Protein AF-A0A5N6N1N0-F1 (afdb_monomer_lite)

Secondary structure (DSSP, 8-state):
---------SSSPBPTTTSSB--TTS---B-TTT--BTS-GGG--S--------------SS---PBPTTT--BTS-GGG-TT---------------GGGGG--PPP-------EEEEEEEEEEEEETTEEEEEEEEEEEETTEEEEEEEEHHHHHHH-GGGG--

pLDDT: mean 72.2, std 16.68, range [35.22, 94.81]

Foldseek 3Di:
DDPPPPDDPDDFDQDPVQREGDHPPDPFDAEPQPRHTHDYVVPDPDDNDPDDDDDDDDDDDDCQVDAAPVPRDTRDHVVPDPPPDPPDDDDDDDDDDDPVVVPDDPPPPPPPVPQDWDAFDDWDWDDDPPDIWIWTWGWTQDPVGTDIDIGTPVVCCVVPVVRVVD

Organism: NCBI:txid192012

Radius of gyration: 28.99 Å; chains: 1; bounding box: 76×60×66 Å

Sequence (166 aa):
MKSNLRQYTGKHPKCNKCGFHHAGNNPCSYCLNCGKKGHLIHRCRSLPTQNQNQRASTSTSPQHNHHCYTCRILGHFARDCPRRKPPTTSTVPTTSTTPEELLALPAPDVHAESEDFEEIMEREVEKLKRSRIPIVKVRWNSKHGPEFTWEREDNMKAKYPHLFEK

InterPro domains:
  IPR001878 Zinc finger, CCHC-type [PF00098] (68-82)
  IPR001878 Zinc finger, CCHC-type [PS50158] (31-46)
  IPR001878 Zinc finger, CCHC-type [PS50158] (68-83)
  IPR001878 Zinc finger, CCHC-type [SM00343] (30-46)
  IPR001878 Zinc finger, CCHC-type [SM00343] (67-83)
  IPR036875 Zinc finger, CCHC-type superfamily [SSF57756] (51-89)

Structure (mmCIF, N/CA/C/O backbone):
data_AF-A0A5N6N1N0-F1
#
_entry.id   AF-A0A5N6N1N0-F1
#
loop_
_atom_site.group_PDB
_atom_site.id
_atom_site.type_symbol
_atom_site.label_atom_id
_atom_site.label_alt_id
_atom_site.label_comp_id
_atom_site.label_asym_id
_atom_site.label_entity_id
_atom_site.label_seq_id
_atom_site.pdbx_PDB_ins_code
_atom_site.Cartn_x
_atom_site.Cartn_y
_atom_site.Cartn_z
_atom_site.occupancy
_atom_site.B_iso_or_equiv
_atom_site.auth_seq_id
_atom_site.auth_comp_id
_atom_site.auth_asym_id
_atom_site.auth_atom_id
_atom_site.pdbx_PDB_model_num
ATOM 1 N N . MET A 1 1 ? -33.464 -7.507 -32.480 1.00 42.47 1 MET A N 1
ATOM 2 C CA . MET A 1 1 ? -33.023 -6.317 -31.715 1.00 42.47 1 MET A CA 1
ATOM 3 C C . MET A 1 1 ? -31.671 -5.876 -32.266 1.00 42.47 1 MET A C 1
ATOM 5 O O . MET A 1 1 ? -30.690 -6.576 -32.060 1.00 42.47 1 MET A O 1
ATOM 9 N N . LYS A 1 2 ? -31.619 -4.808 -33.075 1.00 45.84 2 LYS A N 1
ATOM 10 C CA . LYS A 1 2 ? -30.374 -4.340 -33.713 1.00 45.84 2 LYS A CA 1
ATOM 11 C C . LYS A 1 2 ? -29.567 -3.556 -32.674 1.00 45.84 2 LYS A C 1
ATOM 13 O O . LYS A 1 2 ? -29.941 -2.439 -32.329 1.00 45.84 2 LYS A O 1
ATOM 18 N N . SER A 1 3 ? -28.513 -4.152 -32.123 1.00 50.97 3 SER A N 1
ATOM 19 C CA . SER A 1 3 ? -27.619 -3.469 -31.185 1.00 50.97 3 SER A CA 1
ATOM 20 C C . SER A 1 3 ? -26.953 -2.284 -31.886 1.00 50.97 3 SER A C 1
ATOM 22 O O . SER A 1 3 ? -26.225 -2.462 -32.861 1.00 50.97 3 SER A O 1
ATOM 24 N N . ASN A 1 4 ? -27.228 -1.078 -31.391 1.00 51.91 4 ASN A N 1
ATOM 25 C CA . ASN A 1 4 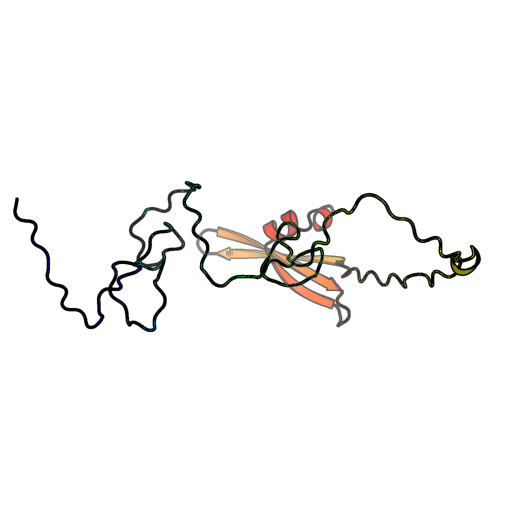? -26.661 0.178 -31.869 1.00 51.91 4 ASN A CA 1
ATOM 26 C C . ASN A 1 4 ? -25.168 0.220 -31.489 1.00 51.91 4 ASN A C 1
ATOM 28 O O . ASN A 1 4 ? -24.800 0.678 -30.405 1.00 51.91 4 ASN A O 1
ATOM 32 N N . LEU A 1 5 ? -24.303 -0.353 -32.333 1.00 62.19 5 LEU A N 1
ATOM 33 C CA . LEU A 1 5 ? -22.862 -0.346 -32.105 1.00 62.19 5 LEU A CA 1
ATOM 34 C C . LEU A 1 5 ? -22.352 1.066 -32.396 1.00 62.19 5 LEU A C 1
ATOM 36 O O . LEU A 1 5 ? -22.071 1.411 -33.542 1.00 62.19 5 LEU A O 1
ATOM 40 N N . ARG A 1 6 ? -22.287 1.901 -31.353 1.00 60.88 6 ARG A N 1
ATOM 41 C CA . ARG A 1 6 ? -21.673 3.230 -31.434 1.00 60.88 6 ARG A CA 1
ATOM 42 C C . ARG A 1 6 ? -20.277 3.067 -32.030 1.00 60.88 6 ARG A C 1
ATOM 44 O O . ARG A 1 6 ? -19.417 2.423 -31.428 1.00 60.88 6 ARG A O 1
ATOM 51 N N . GLN A 1 7 ? -20.085 3.608 -33.230 1.00 65.69 7 GLN A N 1
ATOM 52 C CA . GLN A 1 7 ? -18.790 3.610 -33.896 1.00 65.69 7 GLN A CA 1
ATOM 53 C C . GLN A 1 7 ? -17.801 4.388 -33.028 1.00 65.69 7 GLN A C 1
ATOM 55 O O . GLN A 1 7 ? -18.115 5.453 -32.495 1.00 65.69 7 GLN A O 1
ATOM 60 N N . TYR A 1 8 ? -16.620 3.816 -32.831 1.00 75.19 8 TYR A N 1
ATOM 61 C CA . TYR A 1 8 ? -15.569 4.441 -32.046 1.00 75.19 8 TYR A CA 1
ATOM 62 C C . TYR A 1 8 ? -15.011 5.654 -32.803 1.00 75.19 8 TYR A C 1
ATOM 64 O O . TYR A 1 8 ? -14.453 5.501 -33.884 1.00 75.19 8 TYR A O 1
ATOM 72 N N . THR A 1 9 ? -15.140 6.847 -32.223 1.00 74.44 9 THR A N 1
ATOM 73 C CA . THR A 1 9 ? -14.662 8.121 -32.795 1.00 74.44 9 THR A CA 1
ATOM 74 C C . THR A 1 9 ? -13.363 8.624 -32.151 1.00 74.44 9 THR A C 1
ATOM 76 O O . THR A 1 9 ? -12.979 9.777 -32.331 1.00 74.44 9 THR A O 1
ATOM 79 N N . GLY A 1 10 ? -12.690 7.796 -31.346 1.00 79.00 10 GLY A N 1
ATOM 80 C CA . GLY A 1 10 ? -11.484 8.209 -30.629 1.00 79.00 10 GLY A CA 1
ATOM 81 C C . GLY A 1 10 ? -10.200 8.095 -31.459 1.00 79.00 10 GLY A C 1
ATOM 82 O O . GLY A 1 10 ? -10.159 7.477 -32.518 1.00 79.00 10 GLY A O 1
ATOM 83 N N . LYS A 1 11 ? -9.116 8.693 -30.950 1.00 79.81 11 LYS A N 1
ATOM 84 C CA . LYS A 1 11 ? -7.825 8.811 -31.656 1.00 79.81 11 LYS A CA 1
ATOM 85 C C . LYS A 1 11 ? -6.941 7.560 -31.583 1.00 79.81 11 LYS A C 1
ATOM 87 O O . LYS A 1 11 ? -5.878 7.531 -32.194 1.00 79.81 11 LYS A O 1
ATOM 92 N N . HIS A 1 12 ? -7.329 6.549 -30.806 1.00 82.81 12 HIS A N 1
ATOM 93 C CA . HIS A 1 12 ? -6.461 5.416 -30.493 1.00 82.81 12 HIS A CA 1
ATOM 94 C C . HIS A 1 12 ? -6.972 4.106 -31.099 1.00 82.81 12 HIS A C 1
ATOM 96 O O . HIS A 1 12 ? -8.158 3.798 -30.976 1.00 82.81 12 HIS A O 1
ATOM 102 N N . PRO A 1 13 ? -6.103 3.290 -31.721 1.00 85.19 13 PRO A N 1
ATOM 103 C CA . PRO A 1 13 ? -6.515 2.007 -32.274 1.00 85.19 13 PRO A CA 1
ATOM 104 C C . PRO A 1 13 ? -6.954 1.044 -31.163 1.00 85.19 13 PRO A C 1
ATOM 106 O O . PRO A 1 13 ? -6.531 1.151 -30.009 1.00 85.19 13 PRO A O 1
ATOM 109 N N . LYS A 1 14 ? -7.816 0.086 -31.514 1.00 85.56 14 LYS A N 1
ATOM 110 C CA . LYS A 1 14 ? -8.232 -0.974 -30.592 1.00 85.56 14 LYS A CA 1
ATOM 111 C C . LYS A 1 14 ? -7.070 -1.944 -30.396 1.00 85.56 14 LYS A C 1
ATOM 113 O O . LYS A 1 14 ? -6.580 -2.531 -31.355 1.00 85.56 14 LYS A O 1
ATOM 118 N N . CYS A 1 15 ? -6.654 -2.148 -29.155 1.00 84.56 15 CYS A N 1
ATOM 119 C CA . CYS A 1 15 ? -5.640 -3.133 -28.825 1.00 84.56 15 CYS A CA 1
ATOM 120 C C . CYS A 1 15 ? -6.199 -4.555 -28.978 1.00 84.56 15 CYS A C 1
ATOM 122 O O . CYS A 1 15 ? -7.250 -4.887 -28.430 1.00 84.56 15 CYS A O 1
ATOM 124 N N . ASN A 1 16 ? -5.458 -5.419 -29.662 1.00 84.00 16 ASN A N 1
ATOM 125 C CA . ASN A 1 16 ? -5.753 -6.844 -29.834 1.00 84.00 16 ASN A CA 1
ATOM 126 C C . ASN A 1 16 ? -5.565 -7.674 -28.546 1.00 84.00 16 ASN A C 1
ATOM 128 O O . ASN A 1 16 ? -6.224 -8.696 -28.382 1.00 84.00 16 ASN A O 1
ATOM 132 N N . LYS A 1 17 ? -4.731 -7.226 -27.597 1.00 80.06 17 LYS A N 1
ATOM 133 C CA . LYS A 1 17 ? -4.506 -7.923 -26.314 1.00 80.06 17 LYS A CA 1
ATOM 134 C C . LYS A 1 17 ? -5.609 -7.649 -25.296 1.00 80.06 17 LYS A C 1
ATOM 136 O O . LYS A 1 17 ? -6.134 -8.562 -24.650 1.00 80.06 17 LYS A O 1
ATOM 141 N N . CYS A 1 18 ? -5.967 -6.378 -25.115 1.00 83.00 18 CYS A N 1
ATOM 142 C CA . CYS A 1 18 ? -6.956 -5.995 -24.112 1.00 83.00 18 CYS A CA 1
ATOM 143 C C . CYS A 1 18 ? -8.355 -5.728 -24.672 1.00 83.00 18 CYS A C 1
ATOM 145 O O . CYS A 1 18 ? -9.312 -5.812 -23.913 1.00 83.00 18 CYS A O 1
ATOM 147 N N . GLY A 1 19 ? -8.504 -5.476 -25.973 1.00 81.69 19 GLY A N 1
ATOM 148 C CA . GLY A 1 19 ? -9.783 -5.115 -26.586 1.00 81.69 19 GLY A CA 1
ATOM 149 C C . GLY A 1 19 ? -10.198 -3.657 -26.355 1.00 81.69 19 GLY A C 1
ATOM 150 O O . GLY A 1 19 ? -11.294 -3.283 -26.765 1.00 81.69 19 GLY A O 1
ATOM 151 N N . PHE A 1 20 ? -9.343 -2.842 -25.729 1.00 84.25 20 PHE A N 1
ATOM 152 C CA . PHE A 1 20 ? -9.588 -1.427 -25.430 1.00 84.25 20 PHE A CA 1
ATOM 153 C C . PHE A 1 20 ? -8.736 -0.508 -26.303 1.00 84.25 20 PHE A C 1
ATOM 155 O O . PHE A 1 20 ? -7.724 -0.928 -26.861 1.00 84.25 20 PHE A O 1
ATOM 162 N N . HIS A 1 21 ? -9.148 0.751 -26.418 1.00 85.88 21 HIS A N 1
ATOM 163 C CA . HIS A 1 21 ? -8.461 1.748 -27.230 1.00 85.88 21 HIS A CA 1
ATOM 164 C C . HIS A 1 21 ? -7.402 2.494 -26.417 1.00 85.88 21 HIS A C 1
ATOM 166 O O . HIS A 1 21 ? -7.733 3.199 -25.466 1.00 85.88 21 HIS A O 1
ATOM 172 N N . HIS A 1 22 ? -6.138 2.355 -26.804 1.00 83.69 22 HIS A N 1
ATOM 173 C CA . HIS A 1 22 ? -5.006 3.087 -26.236 1.00 83.69 22 HIS A CA 1
ATOM 174 C C . HIS A 1 22 ? -3.892 3.205 -27.283 1.00 83.69 22 HIS A C 1
ATOM 176 O O . HIS A 1 22 ? -3.901 2.497 -28.290 1.00 83.69 22 HIS A O 1
ATOM 182 N N . ALA A 1 23 ? -2.930 4.109 -27.081 1.00 83.00 23 ALA A N 1
ATOM 183 C CA . ALA A 1 23 ? -1.779 4.185 -27.982 1.00 83.00 23 ALA A CA 1
ATOM 184 C C . ALA A 1 23 ? -0.970 2.878 -27.926 1.00 83.00 23 ALA A C 1
ATOM 186 O O . ALA A 1 23 ? -0.829 2.295 -26.851 1.00 83.00 23 ALA A O 1
ATOM 187 N N . GLY A 1 24 ? -0.416 2.435 -29.058 1.00 78.38 24 GLY A N 1
ATOM 188 C CA . GLY A 1 24 ? 0.289 1.148 -29.161 1.00 78.38 24 GLY A CA 1
ATOM 189 C C . GLY A 1 24 ? 1.507 1.006 -28.240 1.00 78.38 24 GLY A C 1
ATOM 190 O O . GLY A 1 24 ? 1.855 -0.110 -27.875 1.00 78.38 24 GLY A O 1
ATOM 191 N N . ASN A 1 25 ? 2.104 2.125 -27.818 1.00 82.19 25 ASN A N 1
ATOM 192 C CA . ASN A 1 25 ? 3.225 2.146 -26.876 1.00 82.19 25 ASN A CA 1
ATOM 193 C C . ASN A 1 25 ? 2.789 2.096 -25.396 1.00 82.19 25 ASN A C 1
ATOM 195 O O . ASN A 1 25 ? 3.603 1.853 -24.513 1.00 82.19 25 ASN A O 1
ATOM 199 N N . ASN A 1 26 ? 1.508 2.341 -25.097 1.00 80.62 26 ASN A N 1
ATOM 200 C CA . ASN A 1 26 ? 1.023 2.308 -23.721 1.00 80.62 26 ASN A CA 1
ATOM 201 C C . ASN A 1 26 ? 0.685 0.870 -23.298 1.00 80.62 26 ASN A C 1
ATOM 203 O O . ASN A 1 26 ? 0.018 0.153 -24.055 1.00 80.62 26 ASN A O 1
ATOM 207 N N . PRO A 1 27 ? 1.084 0.445 -22.085 1.00 82.25 27 PRO A N 1
ATOM 208 C CA . PRO A 1 27 ? 0.698 -0.852 -21.556 1.00 82.25 27 PRO A CA 1
ATOM 209 C C . PRO A 1 27 ? -0.819 -0.922 -21.365 1.00 82.25 27 PRO A C 1
ATOM 211 O O . PRO A 1 27 ? -1.486 0.071 -21.066 1.00 82.25 27 PRO A O 1
ATOM 214 N N . CYS A 1 28 ? -1.377 -2.123 -21.517 1.00 86.19 28 CYS A N 1
ATOM 215 C CA . CYS A 1 28 ? -2.796 -2.351 -21.289 1.00 86.19 28 CYS A CA 1
ATOM 216 C C . CYS A 1 28 ? -3.148 -2.036 -19.830 1.00 86.19 28 CYS A C 1
ATOM 218 O O . CYS A 1 28 ? -2.702 -2.729 -18.916 1.00 86.19 28 CYS A O 1
ATOM 220 N N . SER A 1 29 ? -3.971 -1.014 -19.604 1.00 84.31 29 SER A N 1
ATOM 221 C CA . SER A 1 29 ? -4.420 -0.670 -18.256 1.00 84.31 29 SER A CA 1
ATOM 222 C C . SER A 1 29 ? -5.302 -1.775 -17.678 1.00 84.31 29 SER A C 1
ATOM 224 O O . SER A 1 29 ? -6.161 -2.324 -18.376 1.00 84.31 29 SER A O 1
ATOM 226 N N . TYR A 1 30 ? -5.125 -2.071 -16.393 1.00 85.19 30 TYR A N 1
ATOM 227 C CA . TYR A 1 30 ? -5.980 -2.975 -15.633 1.00 85.19 30 TYR A CA 1
ATOM 228 C C . TYR A 1 30 ? -6.387 -2.328 -14.313 1.00 85.19 30 TYR A C 1
ATOM 230 O O . TYR A 1 30 ? -5.655 -1.529 -13.728 1.00 85.19 30 TYR A O 1
ATOM 238 N N . CYS A 1 31 ? -7.595 -2.643 -13.869 1.00 85.75 31 CYS A N 1
ATOM 239 C CA . CYS A 1 31 ? -8.147 -2.098 -12.647 1.00 85.75 31 CYS A CA 1
ATOM 240 C C . CYS A 1 31 ? -7.670 -2.920 -11.450 1.00 85.75 31 CYS A C 1
ATOM 242 O O . CYS A 1 31 ? -7.979 -4.106 -11.368 1.00 85.75 31 CYS A O 1
ATOM 244 N N . LEU A 1 32 ? -6.982 -2.287 -10.496 1.00 83.00 32 LEU A N 1
ATOM 245 C CA . LEU A 1 32 ? -6.561 -2.952 -9.255 1.00 83.00 32 LEU A CA 1
ATOM 246 C C . LEU A 1 32 ? -7.730 -3.234 -8.297 1.00 83.00 32 LEU A C 1
ATOM 248 O O . LEU A 1 32 ? -7.597 -4.082 -7.428 1.00 83.00 32 LEU A O 1
ATOM 252 N N . ASN A 1 33 ? -8.877 -2.563 -8.468 1.00 83.25 33 ASN A N 1
ATOM 253 C CA . ASN A 1 33 ? -10.067 -2.803 -7.644 1.00 83.25 33 ASN A CA 1
ATOM 254 C C . ASN A 1 33 ? -10.856 -4.043 -8.109 1.00 83.25 33 ASN A C 1
ATOM 256 O O . ASN A 1 33 ? -11.287 -4.842 -7.292 1.00 83.25 33 ASN A O 1
ATOM 260 N N . CYS A 1 34 ? -11.044 -4.236 -9.423 1.00 86.00 34 CYS A N 1
ATOM 261 C CA . CYS A 1 34 ? -11.881 -5.330 -9.944 1.00 86.00 34 CYS A CA 1
ATOM 262 C C . CYS A 1 34 ? -11.143 -6.343 -10.838 1.00 86.00 34 CYS A C 1
ATOM 264 O O . CYS A 1 34 ? -11.785 -7.197 -11.447 1.00 86.00 34 CYS A O 1
ATOM 266 N N . GLY A 1 35 ? -9.830 -6.198 -11.027 1.00 82.56 35 GLY A N 1
ATOM 267 C CA . GLY A 1 35 ? -8.991 -7.096 -11.833 1.00 82.56 35 GLY A CA 1
ATOM 268 C C . GLY A 1 35 ? -9.245 -7.081 -13.349 1.00 82.56 35 GLY A C 1
ATOM 269 O O . GLY A 1 35 ? -8.601 -7.825 -14.085 1.00 82.56 35 GLY A O 1
ATOM 270 N N . LYS A 1 36 ? -10.171 -6.256 -13.859 1.00 84.12 36 LYS A N 1
ATOM 271 C CA . LYS A 1 36 ? -10.523 -6.222 -15.292 1.00 84.12 36 LYS A CA 1
ATOM 272 C C . LYS A 1 36 ? -9.645 -5.235 -16.065 1.00 84.12 36 LYS A C 1
ATOM 274 O O . LYS A 1 36 ? -9.377 -4.128 -15.598 1.00 84.12 36 LYS A O 1
ATOM 279 N N . LYS A 1 37 ? -9.241 -5.621 -17.280 1.00 83.31 37 LYS A N 1
ATOM 280 C CA . LYS A 1 37 ? -8.510 -4.765 -18.232 1.00 83.31 37 LYS A CA 1
ATOM 281 C C . LYS A 1 37 ? -9.406 -3.651 -18.802 1.00 83.31 37 LYS A C 1
ATOM 283 O O . LYS A 1 37 ? -10.624 -3.810 -18.845 1.00 83.31 37 LYS A O 1
ATOM 288 N N . GLY A 1 38 ? -8.807 -2.533 -19.218 1.00 83.62 38 GLY A N 1
ATOM 289 C CA . GLY A 1 38 ? -9.463 -1.452 -19.967 1.00 83.62 38 GLY A CA 1
ATOM 290 C C . GLY A 1 38 ? -9.886 -0.199 -19.209 1.00 83.62 38 GLY A C 1
ATOM 291 O O . GLY A 1 38 ? -10.352 0.749 -19.835 1.00 83.62 38 GLY A O 1
ATOM 292 N N . HIS A 1 39 ? -9.733 -0.167 -17.886 1.00 85.75 39 HIS A N 1
ATOM 293 C CA . HIS A 1 39 ? -9.988 1.024 -17.076 1.00 85.75 39 HIS A CA 1
ATOM 294 C C . HIS A 1 39 ? -9.054 1.070 -15.865 1.00 85.75 39 HIS A C 1
ATOM 296 O O . HIS A 1 39 ? -8.465 0.060 -15.482 1.00 85.75 39 HIS A O 1
ATOM 302 N N . LEU A 1 40 ? -8.927 2.256 -15.272 1.00 84.00 40 LEU A N 1
ATOM 303 C CA . LEU A 1 40 ? -8.168 2.496 -14.045 1.00 84.00 40 LEU A CA 1
ATOM 304 C C . LEU A 1 40 ? -9.091 2.467 -12.820 1.00 84.00 40 LEU A C 1
ATOM 306 O O . LEU A 1 40 ? -10.308 2.609 -12.950 1.00 84.00 40 LEU A O 1
ATOM 310 N N . ILE A 1 41 ? -8.500 2.359 -11.628 1.00 82.12 41 ILE A N 1
ATOM 311 C CA . ILE A 1 41 ? -9.203 2.281 -10.333 1.00 82.12 41 ILE A CA 1
ATOM 312 C C . ILE A 1 41 ? -10.245 3.399 -10.180 1.00 82.12 41 ILE A C 1
ATOM 314 O O . ILE A 1 41 ? -11.398 3.126 -9.860 1.00 82.12 41 ILE A O 1
ATOM 318 N N . HIS A 1 42 ? -9.878 4.643 -10.502 1.00 81.44 42 HIS A N 1
ATOM 319 C CA . HIS A 1 42 ? -10.749 5.820 -10.362 1.00 81.44 42 HIS A CA 1
ATOM 320 C C . HIS A 1 42 ? -11.945 5.849 -11.325 1.00 81.44 42 HIS A C 1
ATOM 322 O O . HIS A 1 42 ? -12.852 6.661 -11.169 1.00 81.44 42 HIS A O 1
ATOM 328 N N . ARG A 1 43 ? -11.945 4.994 -12.351 1.00 81.06 43 ARG A N 1
ATOM 329 C CA . ARG A 1 43 ? -13.044 4.847 -13.316 1.00 81.06 43 ARG A CA 1
ATOM 330 C C . ARG A 1 43 ? -13.749 3.496 -13.162 1.00 81.06 43 ARG A C 1
ATOM 332 O O . ARG A 1 43 ? -14.493 3.091 -14.052 1.00 81.06 43 ARG A O 1
ATOM 339 N N . CYS A 1 44 ? -13.497 2.780 -12.065 1.00 84.38 44 CYS A N 1
ATOM 340 C CA . CYS A 1 44 ? -14.138 1.503 -11.792 1.00 84.38 44 CYS A CA 1
ATOM 341 C C . CYS A 1 44 ? -15.619 1.714 -11.469 1.00 84.38 44 CYS A C 1
ATOM 343 O O . CYS A 1 44 ? -15.966 2.473 -10.569 1.00 84.38 44 CYS A O 1
ATOM 345 N N . ARG A 1 45 ? -16.492 1.018 -12.204 1.00 84.31 45 ARG A N 1
ATOM 346 C CA . ARG A 1 45 ? -17.945 1.013 -11.969 1.00 84.31 45 ARG A CA 1
ATOM 347 C C . ARG A 1 45 ? -18.383 -0.079 -10.980 1.00 84.31 45 ARG A C 1
ATOM 349 O O . ARG A 1 45 ? -19.551 -0.126 -10.611 1.00 84.31 45 ARG A O 1
ATOM 356 N N . SER A 1 46 ? -17.474 -0.970 -10.578 1.00 77.62 46 SER A N 1
ATOM 357 C CA . SER A 1 46 ? -17.763 -2.021 -9.594 1.00 77.62 46 SER A CA 1
ATOM 358 C C . SER A 1 46 ? -17.842 -1.399 -8.200 1.00 77.62 46 SER A C 1
ATOM 360 O O . SER A 1 46 ? -16.943 -0.642 -7.827 1.00 77.62 46 SER A O 1
ATOM 362 N N . LEU A 1 47 ? -18.889 -1.721 -7.431 1.00 66.31 47 LEU A N 1
ATOM 363 C CA . LEU A 1 47 ? -18.922 -1.393 -6.005 1.00 66.31 47 LEU A CA 1
ATOM 364 C C . LEU A 1 47 ? -17.726 -2.063 -5.300 1.00 66.31 47 LEU A C 1
ATOM 366 O O . LEU A 1 47 ? -17.263 -3.104 -5.776 1.00 66.31 47 LEU A O 1
ATOM 370 N N . PRO A 1 48 ? -17.197 -1.478 -4.209 1.00 61.56 48 PRO A N 1
ATOM 371 C CA . PRO A 1 48 ? -16.107 -2.068 -3.439 1.00 61.56 48 PRO A CA 1
ATOM 372 C C . PRO A 1 48 ? -16.618 -3.328 -2.730 1.00 61.56 48 PRO A C 1
ATOM 374 O O . PRO A 1 48 ? -17.024 -3.296 -1.574 1.00 61.56 48 PRO A O 1
ATOM 377 N N . THR A 1 49 ? -16.667 -4.441 -3.453 1.00 56.19 49 THR A N 1
ATOM 378 C CA . THR A 1 49 ? -17.013 -5.743 -2.898 1.00 56.19 49 THR A CA 1
ATOM 379 C C . THR A 1 49 ? -15.721 -6.428 -2.488 1.00 56.19 49 THR A C 1
ATOM 381 O O . THR A 1 49 ? -14.837 -6.682 -3.306 1.00 56.19 49 THR A O 1
ATOM 384 N N . GLN A 1 50 ? -15.617 -6.671 -1.185 1.00 58.09 50 GLN A N 1
ATOM 385 C CA . GLN A 1 50 ? -14.581 -7.464 -0.550 1.00 58.09 50 GLN A CA 1
ATOM 386 C C . GLN A 1 50 ? -14.437 -8.811 -1.274 1.00 58.09 50 GLN A C 1
ATOM 388 O O . GLN A 1 50 ? -15.413 -9.529 -1.450 1.00 58.09 50 GLN A O 1
ATOM 393 N N . ASN A 1 51 ? -13.203 -9.100 -1.687 1.00 62.41 51 ASN A N 1
ATOM 394 C CA . ASN A 1 51 ? -12.638 -10.418 -1.965 1.00 62.41 51 ASN A CA 1
ATOM 395 C C . ASN A 1 51 ? -13.548 -11.446 -2.673 1.00 62.41 51 ASN A C 1
ATOM 397 O O . ASN A 1 51 ? -14.326 -12.162 -2.050 1.00 62.41 51 ASN A O 1
ATOM 401 N N . GLN A 1 52 ? -13.296 -11.644 -3.966 1.00 54.66 52 GLN A N 1
ATOM 402 C CA . GLN A 1 52 ? -13.390 -12.982 -4.543 1.00 54.66 52 GLN A CA 1
ATOM 403 C C . GLN A 1 52 ? -12.074 -13.303 -5.242 1.00 54.66 52 GLN A C 1
ATOM 405 O O . GLN A 1 52 ? -11.838 -12.969 -6.403 1.00 54.66 52 GLN A O 1
ATOM 410 N N . ASN A 1 53 ? -11.179 -13.907 -4.466 1.00 70.75 53 ASN A N 1
ATOM 411 C CA . ASN A 1 53 ? -10.010 -14.596 -4.974 1.00 70.75 53 ASN A CA 1
ATOM 412 C C . ASN A 1 53 ? -10.405 -15.772 -5.890 1.00 70.75 53 ASN A C 1
ATOM 414 O O . ASN A 1 53 ? -11.364 -16.491 -5.617 1.00 70.75 53 ASN A O 1
ATOM 418 N N . GLN A 1 54 ? -9.510 -16.026 -6.857 1.00 58.19 54 GLN A N 1
ATOM 419 C CA . GLN A 1 54 ? -9.334 -17.226 -7.702 1.00 58.19 54 GLN A CA 1
ATOM 420 C C . GLN A 1 54 ? -10.184 -17.244 -8.997 1.00 58.19 54 GLN A C 1
ATOM 422 O O . GLN A 1 54 ? -11.397 -17.145 -8.945 1.00 58.19 54 GLN A O 1
ATOM 427 N N . ARG A 1 55 ? -9.659 -17.400 -10.225 1.00 52.22 55 ARG A N 1
ATOM 428 C CA . ARG A 1 55 ? -8.350 -17.857 -10.732 1.00 52.22 55 ARG A CA 1
ATOM 429 C C . ARG A 1 55 ? -8.236 -17.515 -12.231 1.00 52.22 55 ARG A C 1
ATOM 431 O O . ARG A 1 55 ? -9.188 -17.749 -12.964 1.00 52.22 55 ARG A O 1
ATOM 438 N N . ALA A 1 56 ? -7.064 -17.069 -12.688 1.00 37.25 56 ALA A N 1
ATOM 439 C CA . ALA A 1 56 ? -6.490 -17.398 -14.003 1.00 37.25 56 ALA A CA 1
ATOM 440 C C . ALA A 1 56 ? -5.035 -16.911 -14.036 1.00 37.25 56 ALA A C 1
ATOM 442 O O . ALA A 1 56 ? -4.726 -15.780 -14.405 1.00 37.25 56 ALA A O 1
ATOM 443 N N . SER A 1 57 ? -4.145 -17.785 -13.579 1.00 53.41 57 SER A N 1
ATOM 444 C CA . SER A 1 57 ? -2.703 -17.653 -13.715 1.00 53.41 57 SER A CA 1
ATOM 445 C C . SER A 1 57 ? -2.333 -17.691 -15.199 1.00 53.41 57 SER A C 1
ATOM 447 O O . SER A 1 57 ? -2.382 -18.746 -15.819 1.00 53.41 57 SER A O 1
ATOM 449 N N . THR A 1 58 ? -1.941 -16.551 -15.760 1.00 45.34 58 THR A N 1
ATOM 450 C CA . THR A 1 58 ? -1.103 -16.487 -16.964 1.00 45.34 58 THR A CA 1
ATOM 451 C C . THR A 1 58 ? -0.049 -15.417 -16.735 1.00 45.34 58 THR A C 1
ATOM 453 O O . THR A 1 58 ? -0.324 -14.219 -16.694 1.00 45.34 58 THR A O 1
ATOM 456 N N . SER A 1 59 ? 1.155 -15.909 -16.494 1.00 52.84 59 SER A N 1
ATOM 457 C CA . SER A 1 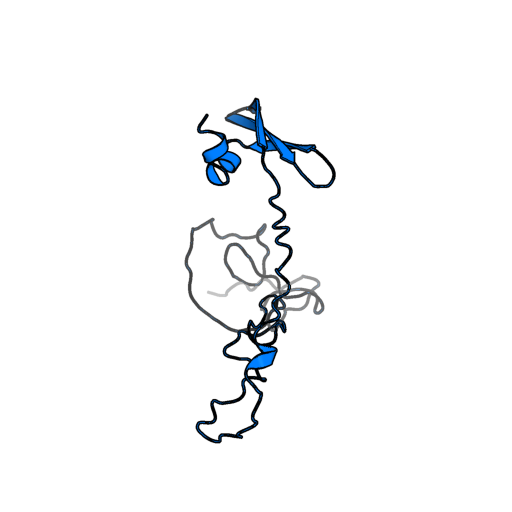59 ? 2.391 -15.222 -16.162 1.00 52.84 59 SER A CA 1
ATOM 458 C C . SER A 1 59 ? 2.904 -14.359 -17.311 1.00 52.84 59 SER A C 1
ATOM 460 O O . SER A 1 59 ? 3.583 -14.879 -18.190 1.00 52.84 59 SER A O 1
ATOM 462 N N . THR A 1 60 ? 2.650 -13.048 -17.301 1.00 57.88 60 THR A N 1
ATOM 463 C CA . THR A 1 60 ? 3.571 -12.067 -17.913 1.00 57.88 60 THR A CA 1
ATOM 464 C C . THR A 1 60 ? 3.289 -10.645 -17.406 1.00 57.88 60 THR A C 1
ATOM 466 O O . THR A 1 60 ? 2.443 -9.947 -17.964 1.00 57.88 60 THR A O 1
ATOM 469 N N . SER A 1 61 ? 3.979 -10.187 -16.353 1.00 41.81 61 SER A N 1
ATOM 470 C CA . SER A 1 61 ? 4.193 -8.750 -16.076 1.00 41.81 61 SER A CA 1
ATOM 471 C C . SER A 1 61 ? 5.227 -8.500 -14.960 1.00 41.81 61 SER A C 1
ATOM 473 O O . SER A 1 61 ? 5.509 -9.400 -14.173 1.00 41.81 61 SER A O 1
ATOM 475 N N . PRO A 1 62 ? 5.861 -7.313 -14.934 1.00 51.94 62 PRO A N 1
ATOM 476 C CA . PRO A 1 62 ? 7.315 -7.144 -14.825 1.00 51.94 62 PRO A CA 1
ATOM 477 C C . PRO A 1 62 ? 7.815 -6.941 -13.383 1.00 51.94 62 PRO A C 1
ATOM 479 O O . PRO A 1 62 ? 8.411 -5.917 -13.068 1.00 51.94 62 PRO A O 1
ATOM 482 N N . GLN A 1 63 ? 7.559 -7.892 -12.484 1.00 48.59 63 GLN A N 1
ATOM 483 C CA . GLN A 1 63 ? 7.872 -7.732 -11.053 1.00 48.59 63 GLN A CA 1
ATOM 484 C C . GLN A 1 63 ? 8.608 -8.951 -10.486 1.00 48.59 63 GLN A C 1
ATOM 486 O O . GLN A 1 63 ? 8.157 -9.607 -9.550 1.00 48.59 63 GLN A O 1
ATOM 491 N N . HIS A 1 64 ? 9.768 -9.269 -11.057 1.00 52.03 64 HIS A N 1
ATOM 492 C CA . HIS A 1 64 ? 10.653 -10.337 -10.582 1.00 52.03 64 HIS A CA 1
ATOM 493 C C . HIS A 1 64 ? 11.365 -9.988 -9.255 1.00 52.03 64 HIS A C 1
ATOM 495 O O . HIS A 1 64 ? 12.544 -10.258 -9.108 1.00 52.03 64 HIS A O 1
ATOM 501 N N . ASN A 1 65 ? 10.674 -9.430 -8.257 1.00 60.47 65 ASN A N 1
ATOM 502 C CA . ASN A 1 65 ? 11.275 -9.082 -6.959 1.00 60.47 65 ASN A CA 1
ATOM 503 C C . ASN A 1 65 ? 11.434 -10.269 -5.992 1.00 60.47 65 ASN A C 1
ATOM 505 O O . ASN A 1 65 ? 11.789 -10.078 -4.833 1.00 60.47 65 ASN A O 1
ATOM 509 N N . HIS A 1 66 ? 11.180 -11.497 -6.442 1.00 73.38 66 HIS A N 1
ATOM 510 C CA . HIS A 1 66 ? 11.425 -12.686 -5.636 1.00 73.38 66 HIS A CA 1
ATOM 511 C C . HIS A 1 66 ? 12.816 -13.245 -5.954 1.00 73.38 66 HIS A C 1
ATOM 513 O O . HIS A 1 66 ? 13.120 -13.576 -7.102 1.00 73.38 66 HIS A O 1
ATOM 519 N N . HIS A 1 67 ? 13.671 -13.319 -4.934 1.00 80.62 67 HIS A N 1
ATOM 520 C CA . HIS A 1 67 ? 15.003 -13.911 -5.021 1.00 80.62 67 HIS A CA 1
ATOM 521 C C . HIS A 1 67 ? 14.979 -15.422 -4.755 1.00 80.62 67 HIS A C 1
ATOM 523 O O . HIS A 1 67 ? 14.288 -15.925 -3.871 1.00 80.62 67 HIS A O 1
ATOM 529 N N . CYS A 1 68 ? 15.778 -16.171 -5.502 1.00 83.69 68 CYS A N 1
ATOM 530 C CA . CYS A 1 68 ? 16.002 -17.582 -5.238 1.00 83.69 68 CYS A CA 1
ATOM 531 C C . CYS A 1 68 ? 16.891 -17.753 -3.999 1.00 83.69 68 CYS A C 1
ATOM 533 O O . CYS A 1 68 ? 18.048 -17.351 -4.019 1.00 83.69 68 CYS A O 1
ATOM 535 N N . TYR A 1 69 ? 16.421 -18.411 -2.937 1.00 81.81 69 TYR A N 1
ATOM 536 C CA . TYR A 1 69 ? 17.246 -18.643 -1.737 1.00 81.81 69 TYR A CA 1
ATOM 537 C C . TYR A 1 69 ? 18.504 -19.499 -1.994 1.00 81.81 69 TYR A C 1
ATOM 539 O O . TYR A 1 69 ? 19.421 -19.492 -1.182 1.00 81.81 69 TYR A O 1
ATOM 547 N N . THR A 1 70 ? 18.572 -20.212 -3.128 1.00 81.88 70 THR A N 1
ATOM 548 C CA . THR A 1 70 ? 19.722 -21.051 -3.509 1.00 81.88 70 THR A CA 1
ATOM 549 C C . THR A 1 70 ? 20.804 -20.284 -4.275 1.00 81.88 70 THR A C 1
ATOM 551 O O . THR A 1 70 ? 21.981 -20.555 -4.077 1.00 81.88 70 THR A O 1
ATOM 554 N N . CYS A 1 71 ? 20.447 -19.345 -5.159 1.00 85.62 71 CYS A N 1
ATOM 555 C CA . CYS A 1 71 ? 21.422 -18.619 -5.994 1.00 85.62 71 CYS A CA 1
ATOM 556 C C . CYS A 1 71 ? 21.351 -17.088 -5.868 1.00 85.62 71 CYS A C 1
ATOM 558 O O . CYS A 1 71 ? 22.127 -16.391 -6.511 1.00 85.62 71 CYS A O 1
ATOM 560 N N . ARG A 1 72 ? 20.419 -16.570 -5.058 1.00 74.56 72 ARG A N 1
ATOM 561 C CA . ARG A 1 72 ? 20.105 -15.150 -4.815 1.00 74.56 72 ARG A CA 1
ATOM 562 C C . ARG A 1 72 ? 19.782 -14.315 -6.060 1.00 74.56 72 ARG A C 1
ATOM 564 O O . ARG A 1 72 ? 19.702 -13.095 -5.974 1.00 74.56 72 ARG A O 1
ATOM 571 N N . ILE A 1 73 ? 19.524 -14.961 -7.196 1.00 79.94 73 ILE A N 1
ATOM 572 C CA . ILE A 1 73 ? 19.093 -14.300 -8.432 1.00 79.94 73 ILE A CA 1
ATOM 573 C C . ILE A 1 73 ? 17.583 -14.049 -8.375 1.00 79.94 73 ILE A C 1
ATOM 575 O O . ILE A 1 73 ? 16.813 -14.888 -7.903 1.00 79.94 73 ILE A O 1
ATOM 579 N N . LEU A 1 74 ? 17.178 -12.883 -8.868 1.00 75.38 74 LEU A N 1
ATOM 580 C CA . LEU A 1 74 ? 15.790 -12.459 -8.988 1.00 75.38 74 LEU A CA 1
ATOM 581 C C . LEU A 1 74 ? 15.068 -13.170 -10.143 1.00 75.38 74 LEU A C 1
ATOM 583 O O . LEU A 1 74 ? 15.645 -13.422 -11.199 1.00 75.38 74 LEU A O 1
ATOM 587 N N . GLY A 1 75 ? 13.784 -13.466 -9.949 1.00 80.81 75 GLY A N 1
ATOM 588 C CA . GLY A 1 75 ? 12.883 -13.920 -11.009 1.00 80.81 75 GLY A CA 1
ATOM 589 C C . GLY A 1 75 ? 12.573 -15.412 -11.067 1.00 80.81 75 GLY A C 1
ATOM 590 O O . GLY A 1 75 ? 11.890 -15.831 -11.997 1.00 80.81 75 GLY A O 1
ATOM 591 N N . HIS A 1 76 ? 13.018 -16.199 -10.086 1.00 83.12 76 HIS A N 1
ATOM 592 C CA . HIS A 1 76 ? 12.535 -17.568 -9.876 1.00 83.12 76 HIS A CA 1
ATOM 593 C C . HIS A 1 76 ? 12.608 -17.970 -8.394 1.00 83.12 76 HIS A C 1
ATOM 595 O O . HIS A 1 76 ? 13.432 -17.460 -7.631 1.00 83.12 76 HIS A O 1
ATOM 601 N N . PHE A 1 77 ? 11.766 -18.914 -7.967 1.00 83.62 77 PHE A N 1
ATOM 602 C CA . PHE A 1 77 ? 11.862 -19.517 -6.635 1.00 83.62 77 PHE A CA 1
ATOM 603 C C . PHE A 1 77 ? 12.940 -20.594 -6.603 1.00 83.62 77 PHE A C 1
ATOM 605 O O . PHE A 1 77 ? 13.300 -21.153 -7.636 1.00 83.62 77 PHE A O 1
ATOM 612 N N . ALA A 1 78 ? 13.409 -20.955 -5.401 1.00 81.12 78 ALA A N 1
ATOM 613 C CA . ALA A 1 78 ? 14.438 -21.977 -5.237 1.00 81.12 78 ALA A CA 1
ATOM 614 C C . ALA A 1 78 ? 14.138 -23.238 -6.053 1.00 81.12 78 ALA A C 1
ATOM 616 O O . ALA A 1 78 ? 15.069 -23.780 -6.631 1.00 81.12 78 ALA A O 1
ATOM 617 N N . ARG A 1 79 ? 12.871 -23.673 -6.120 1.00 77.75 79 ARG A N 1
ATOM 618 C CA . ARG A 1 79 ? 12.389 -24.892 -6.801 1.00 77.75 79 ARG A CA 1
ATOM 619 C C . ARG A 1 79 ? 12.650 -24.912 -8.304 1.00 77.75 79 ARG A C 1
ATOM 621 O O . ARG A 1 79 ? 12.981 -25.966 -8.828 1.00 77.75 79 ARG A O 1
ATOM 628 N N . ASP A 1 80 ? 12.591 -23.751 -8.935 1.00 74.81 80 ASP A N 1
ATOM 629 C CA . ASP A 1 80 ? 12.708 -23.573 -10.382 1.00 74.81 80 ASP A CA 1
ATOM 630 C C . ASP A 1 80 ? 14.106 -23.069 -10.771 1.00 74.81 80 ASP A C 1
ATOM 632 O O . ASP A 1 80 ? 14.313 -22.512 -11.846 1.00 74.81 80 ASP A O 1
ATOM 636 N N . CYS A 1 81 ? 15.082 -23.213 -9.867 1.00 81.94 81 CYS A N 1
ATOM 637 C CA . CYS A 1 81 ? 16.425 -22.708 -10.091 1.00 81.94 81 CYS A CA 1
ATOM 638 C C . CYS A 1 81 ? 17.155 -23.544 -11.154 1.00 81.94 81 CYS A C 1
ATOM 640 O O . CYS A 1 81 ? 17.409 -24.729 -10.926 1.00 81.94 81 CYS A O 1
ATOM 642 N N . PRO A 1 82 ? 17.585 -22.931 -12.275 1.00 77.75 82 PRO A N 1
ATOM 643 C CA . PRO A 1 82 ? 18.282 -23.631 -13.358 1.00 77.75 82 PRO A CA 1
ATOM 644 C C . PRO A 1 82 ? 19.671 -24.133 -12.938 1.00 77.75 82 PRO A C 1
ATOM 646 O O . PRO A 1 82 ? 20.298 -24.909 -13.649 1.00 77.75 82 PRO A O 1
ATOM 649 N N . ARG A 1 83 ? 20.164 -23.690 -11.773 1.00 72.25 83 ARG A N 1
ATOM 650 C CA . ARG A 1 83 ? 21.419 -24.143 -11.161 1.00 72.25 83 ARG A CA 1
ATOM 651 C C . ARG A 1 83 ? 21.213 -25.244 -10.122 1.00 72.25 83 ARG A C 1
ATOM 653 O O . ARG A 1 83 ? 22.179 -25.612 -9.454 1.00 72.25 83 ARG A O 1
ATOM 660 N N . ARG A 1 84 ? 19.990 -25.766 -9.945 1.00 67.94 84 ARG A N 1
ATOM 661 C CA . ARG A 1 84 ? 19.787 -26.962 -9.122 1.00 67.94 84 ARG A CA 1
ATOM 662 C C . ARG A 1 84 ? 20.573 -28.104 -9.741 1.00 67.94 84 ARG A C 1
ATOM 664 O O . ARG A 1 84 ? 20.191 -28.638 -10.777 1.00 67.94 84 ARG A O 1
ATOM 671 N N . LYS A 1 85 ? 21.667 -28.487 -9.088 1.00 63.91 85 LYS A N 1
ATOM 672 C CA . LYS A 1 85 ? 22.289 -29.778 -9.355 1.00 63.91 85 LYS A CA 1
ATOM 673 C C . LYS A 1 85 ? 21.263 -30.850 -8.956 1.00 63.91 85 LYS A C 1
ATOM 675 O O . LYS A 1 85 ? 20.703 -30.740 -7.860 1.00 63.91 85 LYS A O 1
ATOM 680 N N . PRO A 1 86 ? 20.958 -31.829 -9.823 1.00 52.16 86 PRO A N 1
ATOM 681 C CA . PRO A 1 86 ? 20.126 -32.952 -9.420 1.00 52.16 86 PRO A CA 1
ATOM 682 C C . PRO A 1 86 ? 20.799 -33.674 -8.243 1.00 52.16 86 PRO A C 1
ATOM 684 O O . PRO A 1 86 ? 22.031 -33.672 -8.161 1.00 52.16 86 PRO A O 1
ATOM 687 N N . PRO A 1 87 ? 20.031 -34.281 -7.322 1.00 42.72 87 PRO A N 1
ATOM 688 C CA . PRO A 1 87 ? 20.613 -35.127 -6.297 1.00 42.72 87 PRO A CA 1
ATOM 689 C C . PRO A 1 87 ? 21.184 -36.373 -6.981 1.00 42.72 87 PRO A C 1
ATOM 691 O O . PRO A 1 87 ? 20.466 -37.332 -7.248 1.00 42.72 87 PRO A O 1
ATOM 694 N N . THR A 1 88 ? 22.476 -36.356 -7.304 1.00 38.97 88 THR A N 1
ATOM 695 C CA . THR A 1 88 ? 23.217 -37.580 -7.596 1.00 38.97 88 THR A CA 1
ATOM 696 C C . THR A 1 88 ? 23.498 -38.257 -6.268 1.00 38.97 88 THR A C 1
ATOM 698 O O . THR A 1 88 ? 24.360 -37.836 -5.495 1.00 38.97 88 THR A O 1
ATOM 701 N N . THR A 1 89 ? 22.727 -39.300 -5.996 1.00 40.97 89 THR A N 1
ATOM 702 C CA . THR A 1 89 ? 23.144 -40.395 -5.135 1.00 40.97 89 THR A CA 1
ATOM 703 C C . THR A 1 89 ? 24.527 -40.895 -5.564 1.00 40.97 89 THR A C 1
ATOM 705 O O . THR A 1 89 ? 24.775 -41.120 -6.743 1.00 40.97 89 THR A O 1
ATOM 708 N N . SER A 1 90 ? 25.392 -41.086 -4.567 1.00 44.66 90 SER A N 1
ATOM 709 C CA . SER A 1 90 ? 26.630 -41.872 -4.587 1.00 44.66 90 SER A CA 1
ATOM 710 C C . SER A 1 90 ? 27.687 -41.502 -5.636 1.00 44.66 90 SER A C 1
ATOM 712 O O . SER A 1 90 ? 27.647 -41.954 -6.773 1.00 44.66 90 SER A O 1
ATOM 714 N N . THR A 1 91 ? 28.707 -40.756 -5.214 1.00 37.50 91 THR A N 1
ATOM 715 C CA . THR A 1 91 ? 30.117 -41.176 -5.326 1.00 37.50 91 THR A CA 1
ATOM 716 C C . THR A 1 91 ? 30.926 -40.283 -4.394 1.00 37.50 91 THR A C 1
ATOM 718 O O . THR A 1 91 ? 30.962 -39.064 -4.539 1.00 37.50 91 THR A O 1
ATOM 721 N N . VAL A 1 92 ? 31.523 -40.918 -3.393 1.00 42.88 92 VAL A N 1
ATOM 722 C CA . VAL A 1 92 ? 32.529 -40.351 -2.497 1.00 42.88 92 VAL A CA 1
ATOM 723 C C . VAL A 1 92 ? 33.736 -39.895 -3.325 1.00 42.88 92 VAL A C 1
ATOM 725 O O . VAL A 1 92 ? 34.204 -40.660 -4.168 1.00 42.88 92 VAL A O 1
ATOM 728 N N . PRO A 1 93 ? 34.323 -38.731 -3.021 1.00 43.12 93 PRO A N 1
ATOM 729 C CA . PRO A 1 93 ? 35.766 -38.613 -3.027 1.00 43.12 93 PRO A CA 1
ATOM 730 C C . PRO A 1 93 ? 36.235 -38.320 -1.605 1.00 43.12 93 PRO A C 1
ATOM 732 O O . PRO A 1 93 ? 35.918 -37.295 -1.002 1.00 43.12 93 PRO A O 1
ATOM 735 N N . THR A 1 94 ? 36.984 -39.280 -1.080 1.00 41.72 94 THR A N 1
ATOM 736 C CA . THR A 1 94 ? 37.830 -39.144 0.092 1.00 41.72 94 THR A CA 1
ATOM 737 C C . THR A 1 94 ? 38.862 -38.067 -0.215 1.00 41.72 94 THR A C 1
ATOM 739 O O . THR A 1 94 ? 39.780 -38.304 -0.996 1.00 41.72 94 THR A O 1
ATOM 742 N N . THR A 1 95 ? 38.737 -36.908 0.421 1.00 35.22 95 THR A N 1
ATOM 743 C CA . THR A 1 95 ? 39.879 -36.024 0.642 1.00 35.22 95 THR A CA 1
ATOM 744 C C . THR A 1 95 ? 39.957 -35.794 2.138 1.00 35.22 95 THR A C 1
ATOM 746 O O . THR A 1 95 ? 39.065 -35.214 2.752 1.00 35.22 95 THR A O 1
ATOM 749 N N . SER A 1 96 ? 41.002 -36.354 2.728 1.00 49.47 96 SER A N 1
ATOM 750 C CA . SER A 1 96 ? 41.422 -36.145 4.102 1.00 49.47 96 SER A CA 1
ATOM 751 C C . SER A 1 96 ? 41.672 -34.656 4.349 1.00 49.47 96 SER A C 1
ATOM 753 O O . SER A 1 96 ? 42.715 -34.135 3.959 1.00 49.47 96 SER A O 1
ATOM 755 N N . THR A 1 97 ? 40.733 -33.984 5.008 1.00 40.25 97 THR A N 1
ATOM 756 C CA . THR A 1 97 ? 40.988 -32.706 5.676 1.00 40.25 97 THR A CA 1
ATOM 757 C C . THR A 1 97 ? 41.041 -32.996 7.168 1.00 40.25 97 THR A C 1
ATOM 759 O O . THR A 1 97 ? 40.088 -33.496 7.764 1.00 40.25 97 THR A O 1
ATOM 762 N N . THR A 1 98 ? 42.227 -32.798 7.727 1.00 46.50 98 THR A N 1
ATOM 763 C CA . THR A 1 98 ? 42.619 -33.083 9.106 1.00 46.50 98 THR A CA 1
ATOM 764 C C . THR A 1 98 ? 41.799 -32.290 10.136 1.00 46.50 98 THR A C 1
ATOM 766 O O . THR A 1 98 ? 41.376 -31.175 9.837 1.00 46.50 98 THR A O 1
ATOM 769 N N . PRO A 1 99 ? 41.607 -32.810 11.367 1.00 51.91 99 PRO A N 1
ATOM 770 C CA . PRO A 1 99 ? 40.678 -32.244 12.357 1.00 51.91 99 PRO A CA 1
ATOM 771 C C . PRO A 1 99 ? 41.109 -30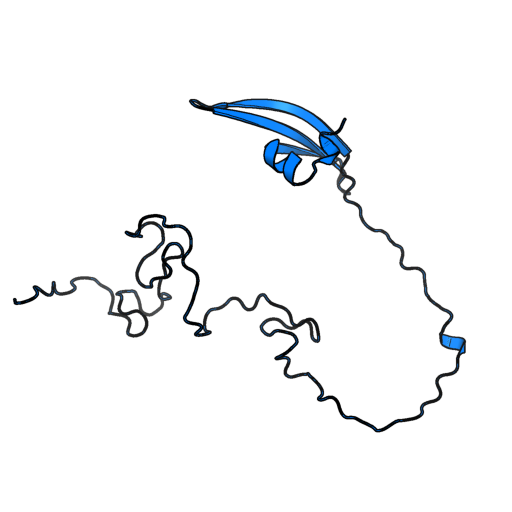.912 12.994 1.00 51.91 99 PRO A C 1
ATOM 773 O O . PRO A 1 99 ? 40.373 -30.377 13.816 1.00 51.91 99 PRO A O 1
ATOM 776 N N . GLU A 1 100 ? 42.283 -30.375 12.654 1.00 54.34 100 GLU A N 1
ATOM 777 C CA . GLU A 1 100 ? 42.839 -29.187 13.320 1.00 54.34 100 GLU A CA 1
ATOM 778 C C . GLU A 1 100 ? 42.386 -27.844 12.730 1.00 54.34 100 GLU A C 1
ATOM 780 O O . GLU A 1 100 ? 42.540 -26.814 13.379 1.00 54.34 100 GLU A O 1
ATOM 785 N N . GLU A 1 101 ? 41.748 -27.819 11.557 1.00 48.62 101 GLU A N 1
ATOM 786 C CA . GLU A 1 101 ? 41.186 -26.571 11.006 1.00 48.62 101 GLU A CA 1
ATOM 787 C C .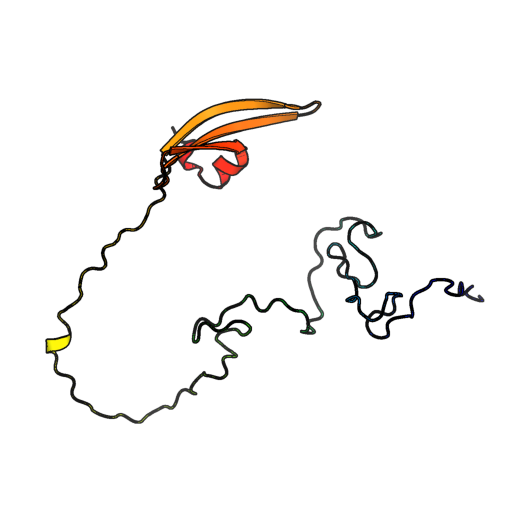 GLU A 1 101 ? 39.811 -26.222 11.617 1.00 48.62 101 GLU A C 1
ATOM 789 O O . GLU A 1 101 ? 39.256 -25.152 11.380 1.00 48.62 101 GLU A O 1
ATOM 794 N N . LEU A 1 102 ? 39.256 -27.104 12.460 1.00 50.25 102 LEU A N 1
ATOM 795 C CA . LEU A 1 102 ? 37.941 -26.935 13.085 1.00 50.25 102 LEU A CA 1
ATOM 796 C C . LEU A 1 102 ? 37.925 -25.998 14.316 1.00 50.25 102 LEU A C 1
ATOM 798 O O . LEU A 1 102 ? 36.880 -25.879 14.955 1.00 50.25 102 LEU A O 1
ATOM 802 N N . LEU A 1 103 ? 39.041 -25.345 14.674 1.00 56.19 103 LEU A N 1
ATOM 803 C CA . LEU A 1 103 ? 39.183 -24.592 15.937 1.00 56.19 103 LEU A CA 1
ATOM 804 C C . LEU A 1 103 ? 39.342 -23.066 15.821 1.00 56.19 103 LEU A C 1
ATOM 806 O O . LEU A 1 103 ? 39.616 -22.415 16.826 1.00 56.19 103 LEU A O 1
ATOM 810 N N . ALA A 1 104 ? 39.106 -22.450 14.663 1.00 54.56 104 ALA A N 1
ATOM 811 C CA . ALA A 1 104 ? 39.190 -20.991 14.535 1.00 54.56 104 ALA A CA 1
ATOM 812 C C . ALA A 1 104 ? 37.877 -20.370 14.041 1.00 54.56 104 ALA A C 1
ATOM 814 O O . ALA A 1 104 ? 37.757 -19.947 12.894 1.00 54.56 104 ALA A O 1
ATOM 815 N N . LEU A 1 105 ? 36.887 -20.277 14.932 1.00 54.06 105 LEU A N 1
ATOM 816 C CA . LEU A 1 105 ? 35.829 -19.277 14.798 1.00 54.06 105 LEU A CA 1
ATOM 817 C C . LEU A 1 105 ? 36.384 -17.950 15.343 1.00 54.06 105 LEU A C 1
ATOM 819 O O . LEU A 1 105 ? 36.540 -17.842 16.561 1.00 54.06 105 LEU A O 1
ATOM 823 N N . PRO A 1 106 ? 36.672 -16.920 14.523 1.00 56.69 106 PRO A N 1
ATOM 824 C CA . PRO A 1 106 ? 36.608 -15.570 15.054 1.00 56.69 106 PRO A CA 1
ATOM 825 C C . PRO A 1 106 ? 35.150 -15.358 15.463 1.00 56.69 106 PRO A C 1
ATOM 827 O O . PRO A 1 106 ? 34.237 -15.571 14.658 1.00 56.69 106 PRO A O 1
ATOM 830 N N . ALA A 1 107 ? 34.929 -15.039 16.738 1.00 58.47 107 ALA A N 1
ATOM 831 C CA . ALA A 1 107 ? 33.612 -14.676 17.232 1.00 58.47 107 ALA A CA 1
ATOM 832 C C . ALA A 1 107 ? 32.993 -13.667 16.249 1.00 58.47 107 ALA A C 1
ATOM 834 O O . ALA A 1 107 ? 33.674 -12.707 15.879 1.00 58.47 107 ALA A O 1
ATOM 835 N N . PRO A 1 108 ? 31.755 -13.869 15.768 1.00 55.41 108 PRO A N 1
ATOM 836 C CA . PRO A 1 108 ? 31.080 -12.776 15.103 1.00 55.41 108 PRO A CA 1
ATOM 837 C C . PRO A 1 108 ? 30.962 -11.665 16.144 1.00 55.41 108 PRO A C 1
ATOM 839 O O . PRO A 1 108 ? 30.337 -11.869 17.186 1.00 55.41 108 PRO A O 1
ATOM 842 N N . ASP A 1 109 ? 31.584 -10.518 15.876 1.00 50.59 109 ASP A N 1
ATOM 843 C CA . ASP A 1 109 ? 31.245 -9.274 16.549 1.00 50.59 109 ASP A CA 1
ATOM 844 C C . ASP A 1 109 ? 29.757 -9.038 16.296 1.00 50.59 109 ASP A C 1
ATOM 846 O O . ASP A 1 109 ? 29.325 -8.545 15.251 1.00 50.59 109 ASP A O 1
ATOM 850 N N . VAL A 1 110 ? 28.953 -9.493 17.251 1.00 51.25 110 VAL A N 1
ATOM 851 C CA . VAL A 1 110 ? 27.518 -9.281 17.323 1.00 51.25 110 VAL A CA 1
ATOM 852 C C . VAL A 1 110 ? 27.278 -7.834 17.728 1.00 51.25 110 VAL A C 1
ATOM 854 O O . VAL A 1 110 ? 26.721 -7.545 18.779 1.00 51.25 110 VAL A O 1
ATOM 857 N N . HIS A 1 111 ? 27.624 -6.898 16.851 1.00 52.25 111 HIS A N 1
ATOM 858 C CA . HIS A 1 111 ? 26.860 -5.663 16.780 1.00 52.25 111 HIS A CA 1
ATOM 859 C C . HIS A 1 111 ? 25.548 -5.996 16.068 1.00 52.25 111 HIS A C 1
ATOM 861 O O . HIS A 1 111 ? 25.316 -5.664 14.908 1.00 52.25 111 HIS A O 1
ATOM 867 N N . ALA A 1 112 ? 24.696 -6.738 16.784 1.00 49.06 112 ALA A N 1
ATOM 868 C CA . ALA A 1 112 ? 23.267 -6.607 16.622 1.00 49.06 112 ALA A CA 1
ATOM 869 C C . ALA A 1 112 ? 22.980 -5.145 16.941 1.00 49.06 112 ALA A C 1
ATOM 871 O O . ALA A 1 112 ? 23.016 -4.729 18.093 1.00 49.06 112 ALA A O 1
ATOM 872 N N . GLU A 1 113 ? 22.815 -4.347 15.899 1.00 50.66 113 GLU A N 1
ATOM 873 C CA . GLU A 1 113 ? 22.349 -2.980 16.039 1.00 50.66 113 GLU A CA 1
ATOM 874 C C . GLU A 1 113 ? 20.874 -3.090 16.378 1.00 50.66 113 GLU A C 1
ATOM 876 O O . GLU A 1 113 ? 20.008 -3.107 15.504 1.00 50.66 113 GLU A O 1
ATOM 881 N N . SER A 1 114 ? 20.599 -3.290 17.663 1.00 52.59 114 SER A N 1
ATOM 882 C CA . SER A 1 114 ? 19.318 -2.919 18.210 1.00 52.59 114 SER A CA 1
ATOM 883 C C . SER A 1 114 ? 19.200 -1.419 17.965 1.00 52.59 114 SER A C 1
ATOM 885 O O . SER A 1 114 ? 19.932 -0.611 18.529 1.00 52.59 114 SER A O 1
ATOM 887 N N . GLU A 1 115 ? 18.338 -1.041 17.021 1.00 55.66 115 GLU A N 1
ATOM 888 C CA . GLU A 1 115 ? 17.740 0.287 17.038 1.00 55.66 115 GLU A CA 1
ATOM 889 C C . GLU A 1 115 ? 17.036 0.387 18.394 1.00 55.66 115 GLU A C 1
ATOM 891 O O . GLU A 1 115 ? 15.923 -0.115 18.570 1.00 55.66 115 GLU A O 1
ATOM 896 N N . ASP A 1 116 ? 17.760 0.901 19.388 1.00 55.91 116 ASP A N 1
ATOM 897 C CA . ASP A 1 116 ? 17.311 0.965 20.767 1.00 55.91 116 ASP A CA 1
ATOM 898 C C . ASP A 1 116 ? 16.155 1.969 20.825 1.00 55.91 116 ASP A C 1
ATOM 900 O O . ASP A 1 116 ? 16.292 3.192 20.779 1.00 55.91 116 ASP A O 1
ATOM 904 N N . PHE A 1 117 ? 14.952 1.419 20.816 1.00 59.25 117 PHE A N 1
ATOM 905 C CA . PHE A 1 117 ? 13.727 2.146 21.064 1.00 59.25 117 PHE A CA 1
ATOM 906 C C . PHE A 1 117 ? 13.649 2.463 22.555 1.00 59.25 117 PHE A C 1
ATOM 908 O O . PHE A 1 117 ? 13.800 1.538 23.352 1.00 59.25 117 PHE A O 1
ATOM 915 N N . GLU A 1 118 ? 13.342 3.702 22.961 1.00 65.75 118 GLU A N 1
ATOM 916 C CA . GLU A 1 118 ? 13.383 4.003 24.400 1.00 65.75 118 GLU A CA 1
ATOM 917 C C . GLU A 1 118 ? 12.103 4.535 25.038 1.00 65.75 118 GLU A C 1
ATOM 919 O O . GLU A 1 118 ? 11.838 4.137 26.170 1.00 65.75 118 GLU A O 1
ATOM 924 N N . GLU A 1 119 ? 11.271 5.381 24.408 1.00 77.81 119 GLU A N 1
ATOM 925 C CA . GLU A 1 119 ? 10.089 5.865 25.146 1.00 77.81 119 GLU A CA 1
ATOM 926 C C . GLU A 1 119 ? 9.010 6.577 24.324 1.00 77.81 119 GLU A C 1
ATOM 928 O O . GLU A 1 119 ? 9.288 7.296 23.359 1.00 77.81 119 GLU A O 1
ATOM 933 N N . ILE A 1 120 ? 7.765 6.456 24.798 1.00 83.62 120 ILE A N 1
ATOM 934 C CA . ILE A 1 120 ? 6.691 7.402 24.487 1.00 83.62 120 ILE A CA 1
ATOM 935 C C . ILE A 1 120 ? 6.810 8.572 25.454 1.00 83.62 120 ILE A C 1
ATOM 937 O O . ILE A 1 120 ? 6.545 8.433 26.645 1.00 83.62 120 ILE A O 1
ATOM 941 N N . MET A 1 121 ? 7.200 9.732 24.938 1.00 83.88 121 MET A N 1
ATOM 942 C CA . MET A 1 121 ? 7.442 10.908 25.774 1.00 83.88 121 MET A CA 1
ATOM 943 C C . MET A 1 121 ? 6.187 11.733 26.016 1.00 83.88 121 MET A C 1
ATOM 945 O O . MET A 1 121 ? 5.997 12.289 27.093 1.00 83.88 121 MET A O 1
ATOM 949 N N . GLU A 1 122 ? 5.349 11.859 24.991 1.00 86.75 122 GLU A N 1
ATOM 950 C CA . GLU A 1 122 ? 4.234 12.796 24.997 1.00 86.75 122 GLU A CA 1
ATOM 951 C C . GLU A 1 122 ? 3.035 12.184 24.287 1.00 86.75 122 GLU A C 1
ATOM 953 O O . GLU A 1 122 ? 3.191 11.446 23.313 1.00 86.75 122 GLU A O 1
ATOM 958 N N . ARG A 1 123 ? 1.831 12.491 24.773 1.00 90.75 123 ARG A N 1
ATOM 959 C CA . ARG A 1 123 ? 0.587 12.138 24.092 1.00 90.75 123 ARG A CA 1
ATOM 960 C C . ARG A 1 123 ? -0.225 13.396 23.847 1.00 90.75 123 ARG A C 1
ATOM 962 O O . ARG A 1 123 ? -0.452 14.182 24.763 1.00 90.75 123 ARG A O 1
ATOM 969 N N . GLU A 1 124 ? -0.730 13.531 22.636 1.00 92.62 124 GLU A N 1
ATOM 970 C CA . GLU A 1 124 ? -1.642 14.600 22.257 1.00 92.62 124 GLU A CA 1
ATOM 971 C C . GLU A 1 124 ? -2.858 14.005 21.543 1.00 92.62 124 GLU A C 1
ATOM 973 O O . GLU A 1 124 ? -2.826 12.890 21.027 1.00 92.62 124 GLU A O 1
ATOM 978 N N . VAL A 1 125 ? -3.981 14.721 21.550 1.00 92.69 125 VAL A N 1
ATOM 979 C CA . VAL A 1 125 ? -5.181 14.309 20.821 1.00 92.69 125 VAL A CA 1
ATOM 980 C C . VAL A 1 125 ? -5.528 15.371 19.798 1.00 92.69 125 VAL A C 1
ATOM 982 O O . VAL A 1 125 ? -6.053 16.433 20.139 1.00 92.69 125 VAL A O 1
ATOM 985 N N . GLU A 1 126 ? -5.323 15.041 18.528 1.00 91.69 126 GLU A N 1
ATOM 986 C CA . GLU A 1 126 ? -5.682 15.926 17.434 1.00 91.69 126 GLU A CA 1
ATOM 987 C C . GLU A 1 126 ? -7.203 15.886 17.214 1.00 91.69 126 GLU A C 1
ATOM 989 O O . GLU A 1 126 ? -7.811 14.836 16.952 1.00 91.69 126 GLU A O 1
ATOM 994 N N . LYS A 1 127 ? -7.854 17.044 17.377 1.00 92.50 127 LYS A N 1
ATOM 995 C CA . LYS A 1 127 ? -9.304 17.194 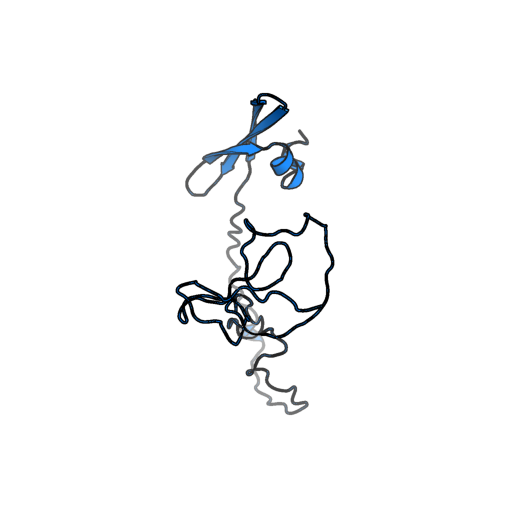17.208 1.00 92.50 127 LYS A CA 1
ATOM 996 C C . LYS A 1 127 ? -9.618 17.540 15.758 1.00 92.50 127 LYS A C 1
ATOM 998 O O . LYS A 1 127 ? -9.367 18.647 15.297 1.00 92.50 127 LYS A O 1
ATOM 1003 N N . LEU A 1 128 ? -10.262 16.612 15.064 1.00 91.19 128 LEU A N 1
ATOM 1004 C CA . LEU A 1 128 ? -10.841 16.842 13.746 1.00 91.19 128 LEU A CA 1
ATOM 1005 C C . LEU A 1 128 ? -12.333 17.178 13.869 1.00 91.19 128 LEU A C 1
ATOM 1007 O O . LEU A 1 128 ? -12.965 16.932 14.895 1.00 91.19 128 LEU A O 1
ATOM 1011 N N . LYS A 1 129 ? -12.937 17.670 12.778 1.00 89.62 129 LYS A N 1
ATOM 1012 C CA . LYS A 1 129 ? -14.360 18.078 12.726 1.00 89.62 129 LYS A CA 1
ATOM 1013 C C . LYS A 1 129 ? -15.354 17.026 13.244 1.00 89.62 129 LYS A C 1
ATOM 1015 O O . LYS A 1 129 ? -16.433 17.389 13.691 1.00 89.62 129 LYS A O 1
ATOM 1020 N N . ARG A 1 130 ? -15.020 15.734 13.144 1.00 91.31 130 ARG A N 1
ATOM 1021 C CA . ARG A 1 130 ? -15.905 14.604 13.490 1.00 91.31 130 ARG A CA 1
ATOM 1022 C C . ARG A 1 130 ? -15.221 13.476 14.266 1.00 91.31 130 ARG A C 1
ATOM 1024 O O . ARG A 1 130 ? -15.799 12.405 14.408 1.00 91.31 130 ARG A O 1
ATOM 1031 N N . SER A 1 131 ? -13.975 13.664 14.693 1.00 88.81 131 SER A N 1
ATOM 1032 C CA . SER A 1 131 ? -13.197 12.600 15.333 1.00 88.81 131 SER A CA 1
ATOM 1033 C C . SER A 1 131 ? -12.053 13.167 16.159 1.00 88.81 131 SER A C 1
ATOM 1035 O O . SER A 1 131 ? -11.656 14.317 15.995 1.00 88.81 131 SER A O 1
ATOM 1037 N N . ARG A 1 132 ? -11.509 12.334 17.040 1.00 91.94 132 ARG A N 1
ATOM 1038 C CA . ARG A 1 132 ? -10.329 12.628 17.850 1.00 91.94 132 ARG A CA 1
ATOM 1039 C C . ARG A 1 132 ? -9.296 11.547 17.567 1.00 91.94 132 ARG A C 1
ATOM 1041 O O . ARG A 1 132 ? -9.664 10.375 17.567 1.00 91.94 132 ARG A O 1
ATOM 1048 N N . ILE A 1 133 ? -8.060 11.933 17.274 1.00 93.50 133 ILE A N 1
ATOM 1049 C CA . ILE A 1 133 ? -6.979 10.996 16.959 1.00 93.50 133 ILE A CA 1
ATOM 1050 C C . ILE A 1 133 ? -5.898 11.152 18.028 1.00 93.50 133 ILE A C 1
ATOM 1052 O O . ILE A 1 133 ? -5.241 12.190 18.055 1.00 93.50 133 ILE A O 1
ATOM 1056 N N . PRO A 1 134 ? -5.714 10.158 18.912 1.00 94.44 134 PRO A N 1
ATOM 1057 C CA . PRO A 1 134 ? -4.569 10.130 19.808 1.00 94.44 134 PRO A CA 1
ATOM 1058 C C . PRO A 1 134 ? -3.274 9.923 19.009 1.00 94.44 134 PRO A C 1
ATOM 1060 O O . PRO A 1 134 ? -3.150 8.970 18.230 1.00 94.44 134 PRO A O 1
ATOM 1063 N N . ILE A 1 135 ? -2.324 10.829 19.196 1.00 94.81 135 ILE A N 1
ATOM 1064 C CA . ILE A 1 135 ? -0.968 10.773 18.655 1.00 94.81 135 ILE A CA 1
ATOM 1065 C C . ILE A 1 135 ? 0.024 10.739 19.816 1.00 94.81 135 ILE A C 1
ATOM 1067 O O . ILE A 1 135 ? -0.213 11.315 20.878 1.00 94.81 135 ILE A O 1
ATOM 1071 N N . VAL A 1 136 ? 1.130 10.037 19.623 1.00 93.69 136 VAL A N 1
ATOM 1072 C CA . VAL A 1 136 ? 2.205 9.905 20.600 1.00 93.69 136 VAL A CA 1
ATOM 1073 C C . VAL A 1 136 ? 3.509 10.390 19.991 1.00 93.69 136 VAL A C 1
ATOM 1075 O O . VAL A 1 136 ? 3.794 10.125 18.823 1.00 93.69 136 VAL A O 1
ATOM 1078 N N . LYS A 1 137 ? 4.297 11.107 20.786 1.00 92.56 137 LYS A N 1
ATOM 1079 C CA . LYS A 1 137 ? 5.661 11.482 20.445 1.00 92.56 137 LYS A CA 1
ATOM 1080 C C . LYS A 1 137 ? 6.594 10.369 20.867 1.00 92.56 137 LYS A C 1
ATOM 1082 O O . LYS A 1 137 ? 6.643 9.990 22.040 1.00 92.56 137 LYS A O 1
ATOM 1087 N N . VAL A 1 138 ? 7.336 9.877 19.897 1.00 90.00 138 VAL A N 1
ATOM 1088 C CA . VAL A 1 138 ? 8.141 8.678 20.015 1.00 90.00 138 VAL A CA 1
ATOM 1089 C C . VAL A 1 138 ? 9.604 9.051 19.875 1.00 90.00 138 VAL A C 1
ATOM 1091 O O . VAL A 1 138 ? 9.959 9.714 18.901 1.00 90.00 138 VAL A O 1
ATOM 1094 N N . ARG A 1 139 ? 10.433 8.643 20.840 1.00 86.44 139 ARG A N 1
ATOM 1095 C CA . ARG A 1 139 ? 11.888 8.807 20.774 1.00 86.44 139 ARG A CA 1
ATOM 1096 C C . ARG A 1 139 ? 12.547 7.512 20.301 1.00 86.44 139 ARG A C 1
ATOM 1098 O O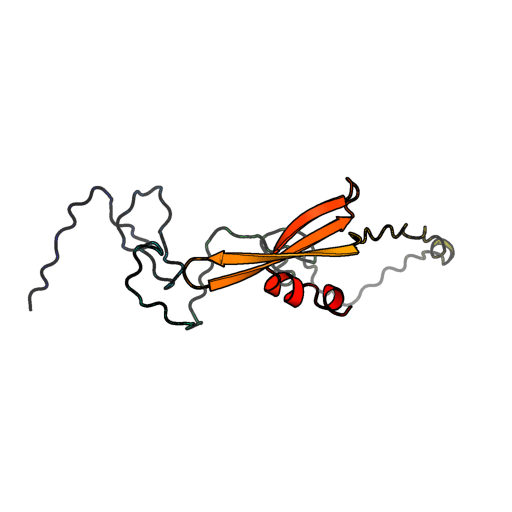 . ARG A 1 139 ? 12.379 6.469 20.933 1.00 86.44 139 ARG A O 1
ATOM 1105 N N . TRP A 1 140 ? 13.335 7.611 19.236 1.00 84.00 140 TRP A N 1
ATOM 1106 C CA . TRP A 1 140 ? 14.126 6.523 18.659 1.00 84.00 140 TRP A CA 1
ATOM 1107 C C . TRP A 1 140 ? 15.607 6.813 18.885 1.00 84.00 140 TRP A C 1
ATOM 1109 O O . TRP A 1 140 ? 16.047 7.913 18.550 1.00 84.00 140 TRP A O 1
ATOM 1119 N N . ASN A 1 141 ? 16.398 5.868 19.399 1.00 68.75 141 ASN A N 1
ATOM 1120 C CA . ASN A 1 141 ? 17.848 6.035 19.392 1.00 68.75 141 ASN A CA 1
ATOM 1121 C C . ASN A 1 141 ? 18.414 5.446 18.106 1.00 68.75 141 ASN A C 1
ATOM 1123 O O . ASN A 1 141 ? 18.606 4.241 17.966 1.00 68.75 141 ASN A O 1
ATOM 1127 N N . SER A 1 142 ? 18.681 6.331 17.153 1.00 69.25 142 SER A N 1
ATOM 1128 C CA . SER A 1 142 ? 19.472 6.001 15.978 1.00 69.25 142 SER A CA 1
ATOM 1129 C C . SER A 1 142 ? 20.948 6.253 16.276 1.00 69.25 142 SER A C 1
ATOM 1131 O O . SER A 1 142 ? 21.308 7.081 17.116 1.00 69.25 142 SER A O 1
ATOM 1133 N N . LYS A 1 143 ? 21.835 5.613 15.514 1.00 71.06 143 LYS A N 1
ATOM 1134 C CA . LYS A 1 143 ? 23.277 5.917 15.533 1.00 71.06 143 LYS A CA 1
ATOM 1135 C C . LYS A 1 143 ? 23.593 7.385 15.274 1.00 71.06 143 LYS A C 1
ATOM 1137 O O . LYS A 1 143 ? 24.654 7.871 15.653 1.00 71.06 143 LYS A O 1
ATOM 1142 N N . HIS A 1 144 ? 22.694 8.067 14.572 1.00 75.31 144 HIS A N 1
ATOM 1143 C CA . HIS A 1 144 ? 22.824 9.473 14.214 1.00 75.31 144 HIS A CA 1
ATOM 1144 C C . HIS A 1 144 ? 22.267 10.422 15.287 1.00 75.31 144 HIS A C 1
ATOM 1146 O O . HIS A 1 144 ? 22.312 11.636 15.103 1.00 75.31 144 HIS A O 1
ATOM 1152 N N . GLY A 1 145 ? 21.790 9.883 16.413 1.00 70.25 145 GLY A N 1
ATOM 1153 C CA . GLY A 1 145 ? 21.219 10.631 17.526 1.00 70.25 145 GLY A CA 1
ATOM 1154 C C . GLY A 1 145 ? 19.750 10.282 17.786 1.00 70.25 145 GLY A C 1
ATOM 1155 O O . GLY A 1 145 ? 19.153 9.486 17.056 1.00 70.25 145 GLY A O 1
ATOM 1156 N N . PRO A 1 146 ? 19.162 10.864 18.845 1.00 74.75 146 PRO A N 1
ATOM 1157 C CA . PRO A 1 146 ? 17.759 10.664 19.163 1.00 74.75 146 PRO A CA 1
ATOM 1158 C C . PRO A 1 146 ? 16.868 11.342 18.116 1.00 74.75 146 PRO A C 1
ATOM 1160 O O . PRO A 1 146 ? 16.907 12.562 17.943 1.00 74.75 146 PRO A O 1
ATOM 1163 N N . GLU A 1 147 ? 16.041 10.550 17.442 1.00 79.44 147 GLU A N 1
ATOM 1164 C CA . GLU A 1 147 ? 15.004 11.036 16.536 1.00 79.44 147 GLU A CA 1
ATOM 1165 C C . GLU A 1 147 ? 13.654 11.086 17.252 1.00 79.44 147 GLU A C 1
ATOM 1167 O O . GLU A 1 147 ? 13.343 10.237 18.088 1.00 79.44 147 GLU A O 1
ATOM 1172 N N . PHE A 1 148 ? 12.834 12.083 16.908 1.00 86.00 148 PHE A N 1
ATOM 1173 C CA . PHE A 1 148 ? 11.500 12.259 17.476 1.00 86.00 148 PHE A CA 1
ATOM 1174 C C . PHE A 1 148 ? 10.464 12.301 16.367 1.00 86.00 148 PHE A C 1
ATOM 1176 O O . PHE A 1 148 ? 10.508 13.190 15.514 1.00 86.00 148 PHE A O 1
ATOM 1183 N N . THR A 1 149 ? 9.500 11.387 16.404 1.00 89.44 149 THR A N 1
ATOM 1184 C CA . THR A 1 149 ? 8.392 11.373 15.443 1.00 89.44 149 THR A CA 1
ATOM 1185 C C . THR A 1 149 ? 7.045 11.401 16.153 1.00 89.44 149 THR A C 1
ATOM 1187 O O . THR A 1 149 ? 6.904 10.927 17.281 1.00 89.44 149 THR A O 1
ATOM 1190 N N . TRP A 1 150 ? 6.052 12.008 15.501 1.00 91.75 150 TRP A N 1
ATOM 1191 C CA . TRP A 1 150 ? 4.659 11.993 15.944 1.00 91.75 150 TRP A CA 1
ATOM 1192 C C . TRP A 1 150 ? 3.923 10.887 15.204 1.00 91.75 150 TRP A C 1
ATOM 1194 O O . TRP A 1 150 ? 3.715 10.974 13.996 1.00 91.75 150 TRP A O 1
ATOM 1204 N N . GLU A 1 151 ? 3.520 9.856 15.935 1.00 92.12 151 GLU A N 1
ATOM 1205 C CA . GLU A 1 151 ? 2.891 8.666 15.373 1.00 92.12 151 GLU A CA 1
ATOM 1206 C C . GLU A 1 151 ? 1.507 8.447 15.975 1.00 92.12 151 GLU A C 1
ATOM 1208 O O . GLU A 1 151 ? 1.213 8.847 17.100 1.00 92.12 151 GLU A O 1
ATOM 1213 N N . ARG A 1 152 ? 0.621 7.783 15.232 1.00 92.56 152 ARG A N 1
ATOM 1214 C CA . ARG A 1 152 ? -0.705 7.433 15.759 1.00 92.56 152 ARG A CA 1
ATOM 1215 C C . ARG A 1 152 ? -0.590 6.386 16.860 1.00 92.56 152 ARG A C 1
ATOM 1217 O O . ARG A 1 152 ? 0.027 5.341 16.658 1.00 92.56 152 ARG A O 1
ATOM 1224 N N . GLU A 1 153 ? -1.293 6.613 17.966 1.00 92.69 153 GLU A N 1
ATOM 1225 C CA . GLU A 1 153 ? -1.245 5.733 19.136 1.00 92.69 153 GLU A CA 1
ATOM 1226 C C . GLU A 1 153 ? -1.645 4.288 18.807 1.00 92.69 153 GLU A C 1
ATOM 1228 O O . GLU A 1 153 ? -0.950 3.359 19.200 1.00 92.69 153 GLU A O 1
ATOM 1233 N N . ASP A 1 154 ? -2.718 4.087 18.038 1.00 92.00 154 ASP A N 1
ATOM 1234 C CA . ASP A 1 154 ? -3.212 2.743 17.700 1.00 92.00 154 ASP A CA 1
ATOM 1235 C C . ASP A 1 154 ? -2.179 1.928 16.904 1.00 92.00 154 ASP A C 1
ATOM 1237 O O . ASP A 1 154 ? -1.998 0.733 17.140 1.00 92.00 154 ASP A O 1
ATOM 1241 N N . ASN A 1 155 ? -1.469 2.587 15.983 1.00 91.38 155 ASN A N 1
ATOM 1242 C CA . ASN A 1 155 ? -0.421 1.954 15.184 1.00 91.38 155 ASN A CA 1
ATOM 1243 C C . ASN A 1 155 ? 0.773 1.583 16.066 1.00 91.38 155 ASN A C 1
ATOM 1245 O O . ASN A 1 155 ? 1.315 0.483 15.946 1.00 91.38 155 ASN A O 1
ATOM 1249 N N . MET A 1 156 ? 1.154 2.488 16.969 1.00 90.25 156 MET A N 1
ATOM 1250 C CA . MET A 1 156 ? 2.237 2.256 17.918 1.00 90.25 156 MET A CA 1
ATOM 1251 C C . MET A 1 156 ? 1.889 1.134 18.896 1.00 90.25 156 MET A C 1
ATOM 1253 O O . MET A 1 156 ? 2.726 0.271 19.121 1.00 90.25 156 MET A O 1
ATOM 1257 N N . LYS A 1 157 ? 0.653 1.060 19.402 1.00 89.38 157 LYS A N 1
ATOM 1258 C CA . LYS A 1 157 ? 0.191 -0.040 20.267 1.00 89.38 157 LYS A CA 1
ATOM 1259 C C . LYS A 1 157 ? 0.186 -1.385 19.560 1.00 89.38 157 LYS A C 1
ATOM 1261 O O . LYS A 1 157 ? 0.549 -2.388 20.160 1.00 89.38 157 LYS A O 1
ATOM 1266 N N . ALA A 1 158 ? -0.225 -1.418 18.295 1.00 90.69 158 ALA A N 1
ATOM 1267 C CA . ALA A 1 158 ? -0.253 -2.656 17.526 1.00 90.69 158 ALA A CA 1
ATOM 1268 C C . ALA A 1 158 ? 1.158 -3.188 17.236 1.00 90.69 158 ALA A C 1
ATOM 1270 O O . ALA A 1 158 ? 1.379 -4.396 17.265 1.00 90.69 158 ALA A O 1
ATOM 1271 N N . LYS A 1 159 ? 2.106 -2.291 16.936 1.00 88.31 159 LYS A N 1
ATOM 1272 C CA . LYS A 1 159 ? 3.472 -2.668 16.550 1.00 88.31 159 LYS A CA 1
ATOM 1273 C C . LYS A 1 159 ? 4.408 -2.831 17.751 1.00 88.31 159 LYS A C 1
ATOM 1275 O O . LYS A 1 159 ? 5.288 -3.685 17.724 1.00 88.31 159 LYS A O 1
ATOM 1280 N N . TYR A 1 160 ? 4.198 -2.040 18.795 1.00 87.25 160 TYR A N 1
ATOM 1281 C CA . TYR A 1 160 ? 5.046 -1.955 19.978 1.00 87.25 160 TYR A CA 1
ATOM 1282 C C . TYR A 1 160 ? 4.182 -1.842 21.253 1.00 87.25 160 TYR A C 1
ATOM 1284 O O . TYR A 1 160 ? 4.180 -0.809 21.925 1.00 87.25 160 TYR A O 1
ATOM 1292 N N . PRO A 1 161 ? 3.416 -2.892 21.599 1.00 87.62 161 PRO A N 1
ATOM 1293 C CA . PRO A 1 161 ? 2.495 -2.859 22.740 1.00 87.62 161 PRO A CA 1
ATOM 1294 C C . PRO A 1 161 ? 3.206 -2.600 24.075 1.00 87.62 161 PRO A C 1
ATOM 1296 O O . PRO A 1 161 ? 2.704 -1.829 24.888 1.00 87.62 161 PRO A O 1
ATOM 1299 N N . HIS A 1 162 ? 4.417 -3.143 24.241 1.00 84.19 162 HIS A N 1
ATOM 1300 C CA . HIS A 1 162 ? 5.257 -3.002 25.438 1.00 84.19 162 HIS A CA 1
ATOM 1301 C C . HIS A 1 162 ? 5.576 -1.544 25.816 1.00 84.19 162 HIS A C 1
ATOM 1303 O O . HIS A 1 162 ? 5.908 -1.261 26.961 1.00 84.19 162 HIS A O 1
ATOM 1309 N N . LEU A 1 163 ? 5.440 -0.594 24.888 1.00 83.31 163 LEU A N 1
ATOM 1310 C CA . LEU A 1 163 ? 5.666 0.832 25.154 1.00 83.31 163 LEU A CA 1
ATOM 1311 C C . LEU A 1 163 ? 4.545 1.504 25.931 1.00 83.31 163 LEU A C 1
ATOM 1313 O O . LEU A 1 163 ? 4.704 2.616 26.430 1.00 83.31 163 LEU A O 1
ATOM 1317 N N . PHE A 1 164 ? 3.396 0.845 25.979 1.00 83.94 164 PHE A N 1
ATOM 1318 C CA . PHE A 1 164 ? 2.194 1.330 26.632 1.00 83.94 164 PHE A CA 1
ATOM 1319 C C . PHE A 1 164 ? 1.901 0.579 27.934 1.00 83.94 164 PHE A C 1
ATOM 1321 O O . PHE A 1 164 ? 0.912 0.895 28.587 1.00 83.94 164 PHE A O 1
ATOM 1328 N N . GLU A 1 165 ? 2.737 -0.394 28.308 1.00 79.12 165 GLU A N 1
ATOM 1329 C CA . GLU A 1 165 ? 2.571 -1.259 29.487 1.00 79.12 165 GLU A CA 1
ATOM 1330 C C . GLU A 1 165 ? 3.258 -0.698 30.753 1.00 79.12 165 GLU A C 1
ATOM 1332 O O . GLU A 1 165 ? 3.689 -1.461 31.613 1.00 79.12 165 GLU A O 1
ATOM 1337 N N . LYS A 1 166 ? 3.368 0.633 30.878 1.00 63.62 166 LYS A N 1
ATOM 1338 C CA . LYS A 1 166 ? 4.043 1.310 32.001 1.00 63.62 166 LYS A CA 1
ATOM 1339 C C . LYS A 1 166 ? 3.108 1.613 33.173 1.00 63.62 166 LYS A C 1
ATOM 1341 O O . LYS A 1 166 ? 1.944 1.998 32.915 1.00 63.62 166 LYS A O 1
#